Protein AF-A0A3S1FUR1-F1 (afdb_monomer_lite)

Foldseek 3Di:
DDDPLLVQLCVLLVLVVVDDPPVLVVLCVQLVHDSVLSVLSNDNDPVDRHDGQDPSSSVSSVVSSVVPPPVPPPPDQDDDVSLLVVLVPDPPDDPVNSVVVSVVVVVVVVVVVVVVVVVVVVPPDDPDDDDDDDDDDD

Structure (mmCIF, N/CA/C/O backbone):
data_AF-A0A3S1FUR1-F1
#
_entry.id   AF-A0A3S1FUR1-F1
#
loop_
_atom_site.group_PDB
_atom_site.id
_atom_site.type_symbol
_atom_site.label_atom_id
_atom_site.label_alt_id
_atom_site.label_comp_id
_atom_site.label_asym_id
_atom_site.label_entity_id
_atom_site.label_seq_id
_atom_site.pdbx_PDB_ins_code
_atom_site.Cartn_x
_atom_site.Cartn_y
_atom_site.Cartn_z
_atom_site.occupancy
_atom_site.B_iso_or_equiv
_atom_site.auth_seq_id
_atom_site.auth_comp_id
_atom_site.auth_asym_id
_atom_site.auth_atom_id
_atom_site.pdbx_PDB_model_num
ATOM 1 N N . MET A 1 1 ? -2.468 6.869 -23.229 1.00 48.12 1 MET A N 1
ATOM 2 C CA . MET A 1 1 ? -2.299 5.588 -22.514 1.00 48.12 1 MET A CA 1
ATOM 3 C C . MET A 1 1 ? -0.942 5.653 -21.837 1.00 48.12 1 MET A C 1
ATOM 5 O O . MET A 1 1 ? 0.021 5.880 -22.557 1.00 48.12 1 MET A O 1
ATOM 9 N N . SER A 1 2 ? -0.865 5.585 -20.502 1.00 63.06 2 SER A N 1
ATOM 10 C CA . SER A 1 2 ? 0.432 5.500 -19.806 1.00 63.06 2 SER A CA 1
ATOM 11 C C . SER A 1 2 ? 1.149 4.228 -20.235 1.00 63.06 2 SER A C 1
ATOM 13 O O . SER A 1 2 ? 0.505 3.187 -20.359 1.00 63.06 2 SER A O 1
ATOM 15 N N . ASP A 1 3 ? 2.451 4.324 -20.492 1.00 81.00 3 ASP A N 1
ATOM 16 C CA . ASP A 1 3 ? 3.306 3.164 -20.728 1.00 81.00 3 ASP A CA 1
ATOM 17 C C . ASP A 1 3 ? 3.489 2.413 -19.396 1.00 81.00 3 ASP A C 1
ATOM 19 O O . ASP A 1 3 ? 4.146 2.941 -18.495 1.00 81.00 3 ASP A O 1
ATOM 23 N N . PRO A 1 4 ? 2.948 1.189 -19.239 1.00 84.31 4 PRO A N 1
ATOM 24 C CA . PRO A 1 4 ? 3.054 0.440 -17.989 1.00 84.31 4 PRO A CA 1
ATOM 25 C C . PRO A 1 4 ? 4.506 0.185 -17.564 1.00 84.31 4 PRO A C 1
ATOM 27 O O . PRO A 1 4 ? 4.793 0.062 -16.375 1.00 84.31 4 PRO A O 1
ATOM 30 N N . GLN A 1 5 ? 5.443 0.124 -18.516 1.00 88.06 5 GLN A N 1
ATOM 31 C CA . GLN A 1 5 ? 6.866 -0.040 -18.215 1.00 88.06 5 GLN A CA 1
ATOM 32 C C . GLN A 1 5 ? 7.473 1.237 -17.630 1.00 88.06 5 GLN A C 1
ATOM 34 O O . GLN A 1 5 ? 8.377 1.156 -16.798 1.00 88.06 5 GLN A O 1
ATOM 39 N N . HIS A 1 6 ? 6.976 2.410 -18.021 1.00 88.31 6 HIS A N 1
ATOM 40 C CA . HIS A 1 6 ? 7.405 3.683 -17.453 1.00 88.31 6 HIS A CA 1
ATOM 41 C C . HIS A 1 6 ? 7.008 3.793 -15.976 1.00 88.31 6 HIS A C 1
ATOM 43 O O . HIS A 1 6 ? 7.853 4.098 -15.133 1.00 88.31 6 HIS A O 1
ATOM 49 N N . ASP A 1 7 ? 5.766 3.436 -15.646 1.00 88.75 7 ASP A N 1
ATOM 50 C CA . ASP A 1 7 ? 5.273 3.454 -14.264 1.00 88.75 7 ASP A CA 1
ATOM 51 C C . ASP A 1 7 ? 6.050 2.464 -13.375 1.00 88.75 7 ASP A C 1
ATOM 53 O O . ASP A 1 7 ? 6.436 2.787 -12.249 1.00 88.75 7 ASP A O 1
ATOM 57 N N . LEU A 1 8 ? 6.368 1.275 -13.902 1.00 89.31 8 LEU A N 1
ATOM 58 C CA . LEU A 1 8 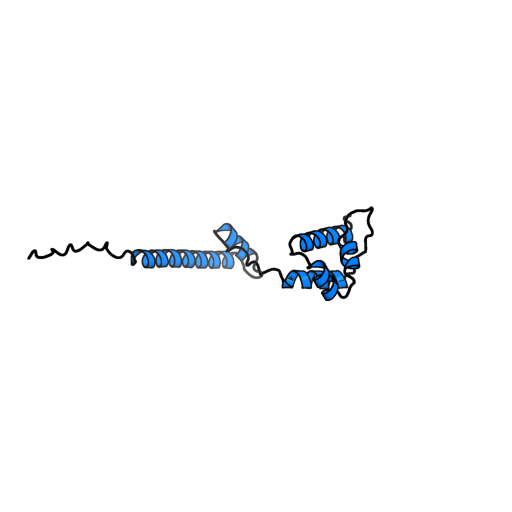? 7.179 0.274 -13.199 1.00 89.31 8 LEU A CA 1
ATOM 59 C C . LEU A 1 8 ? 8.619 0.739 -12.947 1.00 89.31 8 LEU A C 1
ATOM 61 O O . LEU A 1 8 ? 9.165 0.480 -11.874 1.00 89.31 8 LEU A O 1
ATOM 65 N N . ARG A 1 9 ? 9.234 1.443 -13.906 1.00 91.19 9 ARG A N 1
ATOM 66 C CA . ARG A 1 9 ? 10.576 2.031 -13.748 1.00 91.19 9 ARG A CA 1
ATOM 67 C C . ARG A 1 9 ? 10.602 3.061 -12.633 1.00 91.19 9 ARG A C 1
ATOM 69 O O . ARG A 1 9 ? 11.493 3.015 -11.787 1.00 91.19 9 ARG A O 1
ATOM 76 N N . ILE A 1 10 ? 9.620 3.963 -12.630 1.00 90.88 10 ILE A N 1
ATOM 77 C CA . ILE A 1 10 ? 9.482 4.994 -11.601 1.00 90.88 10 ILE A CA 1
ATOM 78 C C . ILE A 1 10 ? 9.324 4.338 -10.230 1.00 90.88 10 ILE A C 1
ATOM 80 O O . ILE A 1 10 ? 10.054 4.688 -9.302 1.00 90.88 10 ILE A O 1
ATOM 84 N N . TRP A 1 11 ? 8.430 3.354 -10.110 1.00 91.81 11 TRP A N 1
ATOM 85 C CA . TRP A 1 11 ? 8.234 2.611 -8.866 1.00 91.81 11 TRP A CA 1
ATOM 86 C C . TRP A 1 11 ? 9.531 1.948 -8.378 1.00 91.81 11 TRP A C 1
ATOM 88 O O . TRP A 1 11 ? 9.937 2.148 -7.232 1.00 91.81 11 TRP A O 1
ATOM 98 N N . LEU A 1 12 ? 10.236 1.225 -9.253 1.00 91.56 12 LEU A N 1
ATOM 99 C CA . LEU A 1 12 ? 11.492 0.558 -8.904 1.00 91.56 12 LEU A CA 1
ATOM 100 C C . LEU A 1 12 ? 12.572 1.565 -8.475 1.00 91.56 12 LEU A C 1
ATOM 102 O O . LEU A 1 12 ? 13.319 1.319 -7.527 1.00 91.56 12 LEU A O 1
ATOM 106 N N . GLN A 1 13 ? 12.655 2.713 -9.150 1.00 91.31 13 GLN A N 1
ATOM 107 C CA . GLN A 1 13 ? 13.581 3.787 -8.798 1.00 91.31 13 GLN A CA 1
ATOM 108 C C . GLN A 1 13 ? 13.274 4.366 -7.408 1.00 91.31 13 GLN A C 1
ATOM 110 O O . GLN A 1 13 ? 14.204 4.603 -6.635 1.00 91.31 13 GLN A O 1
ATOM 115 N N . GLN A 1 14 ? 11.995 4.559 -7.075 1.00 90.38 14 GLN A N 1
ATOM 116 C CA . GLN A 1 14 ? 11.556 5.048 -5.766 1.00 90.38 14 GLN A CA 1
ATOM 117 C C . GLN A 1 14 ? 11.875 4.050 -4.647 1.00 90.38 14 GLN A C 1
ATOM 119 O O . GLN A 1 14 ? 12.455 4.441 -3.636 1.00 90.38 14 GLN A O 1
ATOM 124 N N . GLU A 1 15 ? 11.568 2.764 -4.833 1.00 90.38 15 GLU A N 1
ATOM 125 C CA . GLU A 1 15 ? 11.860 1.725 -3.835 1.00 90.38 15 GLU A CA 1
ATOM 126 C C . GLU A 1 15 ? 13.361 1.583 -3.559 1.00 90.38 15 GLU A C 1
ATOM 128 O O . GLU A 1 15 ? 13.794 1.474 -2.410 1.00 90.38 15 GLU A O 1
ATOM 133 N N . LEU A 1 16 ? 14.188 1.673 -4.602 1.00 89.88 16 LEU A N 1
ATOM 134 C CA . LEU A 1 16 ? 15.642 1.648 -4.452 1.00 89.88 16 LEU A CA 1
ATOM 135 C C . LEU A 1 16 ? 16.198 2.914 -3.783 1.00 89.88 16 LEU A C 1
ATOM 137 O O . LEU A 1 16 ? 17.246 2.831 -3.147 1.00 89.88 16 LEU A O 1
ATOM 141 N N . ALA A 1 17 ? 15.530 4.065 -3.917 1.00 87.56 17 ALA A N 1
ATOM 142 C CA . ALA A 1 17 ? 15.938 5.321 -3.286 1.00 87.56 17 ALA A CA 1
ATOM 143 C C . ALA A 1 17 ? 15.613 5.375 -1.783 1.00 87.56 17 ALA A C 1
ATOM 145 O O . ALA A 1 17 ? 16.344 6.012 -1.028 1.00 87.56 17 ALA A O 1
ATOM 146 N N . LYS A 1 18 ? 14.553 4.688 -1.337 1.00 87.75 18 LYS A N 1
ATOM 147 C CA . LYS A 1 18 ? 14.167 4.590 0.085 1.00 87.75 18 LYS A CA 1
ATOM 148 C C . LYS A 1 18 ? 15.123 3.730 0.921 1.00 87.75 18 LYS A C 1
ATOM 150 O O . LYS A 1 18 ? 15.061 3.758 2.147 1.00 87.75 18 LYS A O 1
ATOM 155 N N . ARG A 1 19 ? 15.970 2.922 0.278 1.00 84.94 19 ARG A N 1
ATOM 156 C CA . ARG A 1 19 ? 16.739 1.847 0.918 1.00 84.94 19 ARG A CA 1
ATOM 157 C C . ARG A 1 19 ? 18.242 2.126 0.955 1.00 84.94 19 ARG A C 1
ATOM 159 O O . ARG A 1 19 ? 18.757 2.874 0.125 1.00 84.94 19 ARG A O 1
ATOM 166 N N . PRO A 1 20 ? 18.980 1.504 1.894 1.00 87.12 20 PRO A N 1
ATOM 167 C CA . PRO A 1 20 ? 20.414 1.719 2.026 1.00 87.12 20 PRO A CA 1
ATOM 168 C C . PRO A 1 20 ? 21.199 1.235 0.802 1.00 87.12 20 PRO A C 1
ATOM 170 O O . PRO A 1 20 ? 20.750 0.413 -0.009 1.00 87.12 20 PRO A O 1
ATOM 173 N N . HIS A 1 21 ? 22.431 1.731 0.699 1.00 82.62 21 HIS A N 1
ATOM 174 C CA . HIS A 1 21 ? 23.359 1.360 -0.361 1.00 82.62 21 HIS A CA 1
ATOM 175 C C . HIS A 1 21 ? 23.592 -0.165 -0.384 1.00 82.62 21 HIS A C 1
ATOM 177 O O . HIS A 1 21 ? 23.717 -0.806 0.656 1.00 82.62 21 HIS A O 1
ATOM 183 N N . GLY A 1 22 ? 23.641 -0.762 -1.581 1.00 85.81 22 GLY A N 1
ATOM 184 C CA . GLY A 1 22 ? 23.799 -2.216 -1.765 1.00 85.81 22 GLY A CA 1
ATOM 185 C C . GLY A 1 22 ? 22.496 -2.997 -1.990 1.00 85.81 22 GLY A C 1
ATOM 186 O O . GLY A 1 22 ? 22.553 -4.137 -2.450 1.00 85.81 22 GLY A O 1
ATOM 187 N N . THR A 1 23 ? 21.328 -2.379 -1.789 1.00 90.12 23 THR A N 1
ATOM 188 C CA . THR A 1 23 ? 20.012 -3.002 -2.045 1.00 90.12 23 THR A CA 1
ATOM 189 C C . THR A 1 23 ? 19.860 -3.492 -3.486 1.00 90.12 23 THR A C 1
ATOM 191 O O . THR A 1 23 ? 19.366 -4.589 -3.712 1.00 90.12 23 THR A O 1
ATOM 194 N N . LYS A 1 24 ? 20.383 -2.747 -4.471 1.00 90.75 24 LYS A N 1
ATOM 195 C CA . LYS A 1 24 ? 20.385 -3.164 -5.886 1.00 90.75 24 LYS A CA 1
ATOM 196 C C . LYS A 1 24 ? 21.064 -4.516 -6.112 1.00 90.75 24 LYS A C 1
ATOM 198 O O . LYS A 1 24 ? 20.596 -5.300 -6.929 1.00 90.75 24 LYS A O 1
ATOM 203 N N . LYS A 1 25 ? 22.167 -4.779 -5.403 1.00 92.44 25 LYS A N 1
ATOM 204 C CA . LYS A 1 25 ? 22.908 -6.041 -5.515 1.00 92.44 25 LYS A CA 1
ATOM 205 C C . LYS A 1 25 ? 22.084 -7.194 -4.941 1.00 92.44 25 LYS A C 1
ATOM 207 O O . LYS A 1 25 ? 21.927 -8.203 -5.613 1.00 92.44 25 LYS A O 1
ATOM 212 N N . LYS A 1 26 ? 21.502 -6.995 -3.755 1.00 91.81 26 LYS A N 1
ATOM 213 C CA . LYS A 1 26 ? 20.629 -7.984 -3.105 1.00 91.81 26 LYS A CA 1
ATOM 214 C C . LYS A 1 26 ? 19.381 -8.284 -3.936 1.00 91.81 26 LYS A C 1
ATOM 216 O O . LYS A 1 26 ? 19.029 -9.441 -4.105 1.00 91.81 26 LYS A O 1
ATOM 221 N N . LEU A 1 27 ? 18.760 -7.251 -4.509 1.00 93.25 27 LEU A N 1
ATOM 222 C CA . LEU A 1 27 ? 17.615 -7.413 -5.401 1.00 93.25 27 LEU A CA 1
ATOM 223 C C . LEU A 1 27 ? 17.990 -8.220 -6.647 1.00 93.25 27 LEU A C 1
ATOM 225 O O . LEU A 1 27 ? 17.246 -9.102 -7.053 1.00 93.25 27 LEU A O 1
ATOM 229 N N . ALA A 1 28 ? 19.144 -7.932 -7.251 1.00 94.00 28 ALA A N 1
ATOM 230 C CA . ALA A 1 28 ? 19.618 -8.669 -8.417 1.00 94.00 28 ALA A CA 1
ATOM 231 C C . ALA A 1 28 ? 19.834 -10.157 -8.097 1.00 94.00 28 ALA A C 1
ATOM 233 O O . ALA A 1 28 ? 19.386 -11.012 -8.855 1.00 94.00 2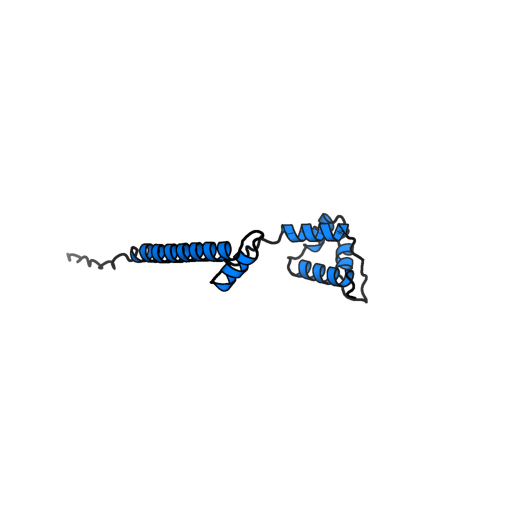8 ALA A O 1
ATOM 234 N N . GLU A 1 29 ? 20.451 -10.458 -6.951 1.00 94.50 29 GLU A N 1
ATOM 235 C CA . GLU A 1 29 ? 20.626 -11.827 -6.450 1.00 94.50 29 GLU A CA 1
ATOM 236 C C . GLU A 1 29 ? 19.277 -12.520 -6.193 1.00 94.50 29 GLU A C 1
ATOM 238 O O . GLU A 1 29 ? 19.102 -13.664 -6.602 1.00 94.50 29 GLU A O 1
ATOM 243 N N . PHE A 1 30 ? 18.306 -11.818 -5.598 1.00 92.44 30 PHE A N 1
ATOM 244 C CA . PHE A 1 30 ? 16.972 -12.352 -5.307 1.00 92.44 30 PHE A CA 1
ATOM 245 C C . PHE A 1 30 ? 16.151 -12.645 -6.569 1.00 92.44 30 PHE A C 1
ATOM 247 O O . PHE A 1 30 ? 15.506 -13.683 -6.673 1.00 92.44 30 PHE A O 1
ATOM 254 N N . VAL A 1 31 ? 16.187 -11.738 -7.547 1.00 92.81 31 VAL A N 1
ATOM 255 C CA . VAL A 1 31 ? 15.469 -11.887 -8.823 1.00 92.81 31 VAL A CA 1
ATOM 256 C C . VAL A 1 31 ? 16.199 -12.861 -9.767 1.00 92.81 31 VAL A C 1
ATOM 258 O O . VAL A 1 31 ? 15.616 -13.334 -10.737 1.00 92.81 31 VAL A O 1
ATOM 261 N N . GLY A 1 32 ? 17.467 -13.191 -9.492 1.00 92.94 32 GLY A N 1
ATOM 262 C CA . GLY A 1 32 ? 18.277 -14.089 -10.319 1.00 92.94 32 GLY A CA 1
ATOM 263 C C . GLY A 1 32 ? 18.860 -13.422 -11.570 1.00 92.94 32 GLY A C 1
ATOM 264 O O . GLY A 1 32 ? 19.115 -14.087 -12.573 1.00 92.94 32 GLY A O 1
ATOM 265 N N . VAL A 1 33 ? 19.078 -12.105 -11.532 1.00 92.69 33 VAL A N 1
ATOM 266 C CA . VAL A 1 33 ? 19.589 -11.311 -12.662 1.00 92.69 33 VAL A CA 1
ATOM 267 C C . VAL A 1 33 ? 20.912 -10.626 -12.326 1.00 92.69 33 VAL A C 1
ATOM 269 O O . VAL A 1 33 ? 21.328 -10.517 -11.175 1.00 92.69 33 VAL A O 1
ATOM 272 N N . ARG A 1 34 ? 21.610 -10.117 -13.347 1.00 92.06 34 ARG A N 1
ATOM 273 C CA . ARG A 1 34 ? 22.834 -9.330 -13.132 1.00 92.06 34 ARG A CA 1
ATOM 274 C C . ARG A 1 34 ? 22.489 -7.956 -12.526 1.00 92.06 34 ARG A C 1
ATOM 276 O O . ARG A 1 34 ? 21.507 -7.351 -12.953 1.00 92.06 34 ARG A O 1
ATOM 283 N N . PRO A 1 35 ? 23.326 -7.381 -11.639 1.00 90.12 35 PRO A N 1
ATOM 284 C CA . PRO A 1 35 ? 23.094 -6.040 -11.077 1.00 90.12 35 PRO A CA 1
ATOM 285 C C . PRO A 1 35 ? 22.913 -4.929 -12.124 1.00 90.12 35 PRO A C 1
ATOM 287 O O . PRO A 1 35 ? 22.154 -3.980 -11.923 1.00 90.12 35 PRO A O 1
ATOM 290 N N . ASP A 1 36 ? 23.576 -5.064 -13.271 1.00 90.50 36 ASP A N 1
ATOM 291 C CA . ASP A 1 36 ? 23.425 -4.150 -14.405 1.00 90.50 36 ASP A CA 1
ATOM 292 C C . ASP A 1 36 ? 22.019 -4.214 -15.035 1.00 90.50 36 ASP A C 1
ATOM 294 O O . ASP A 1 36 ? 21.455 -3.190 -15.415 1.00 90.50 36 ASP A O 1
ATOM 298 N N . ALA A 1 37 ? 21.388 -5.394 -15.050 1.00 91.12 37 ALA A N 1
ATOM 299 C CA . ALA A 1 37 ? 20.019 -5.552 -15.538 1.00 91.12 37 ALA A CA 1
ATOM 300 C C . ALA A 1 37 ? 19.016 -4.789 -14.661 1.00 91.12 37 ALA A C 1
ATOM 302 O O . ALA A 1 37 ? 18.107 -4.158 -15.196 1.00 91.12 37 ALA A O 1
ATOM 303 N N . ILE A 1 38 ? 19.212 -4.769 -13.337 1.00 91.50 38 ILE A N 1
ATOM 304 C CA . ILE A 1 38 ? 18.402 -3.958 -12.411 1.00 91.50 38 ILE A CA 1
ATOM 305 C C . ILE A 1 38 ? 18.606 -2.463 -12.674 1.00 91.50 38 ILE A C 1
ATOM 307 O O . ILE A 1 38 ? 17.639 -1.707 -12.698 1.00 91.50 38 ILE A O 1
ATOM 311 N N . THR A 1 39 ? 19.842 -2.030 -12.941 1.00 89.56 39 THR A N 1
ATOM 312 C CA . THR A 1 39 ? 20.132 -0.628 -13.290 1.00 89.56 39 THR A CA 1
ATOM 313 C C . THR A 1 39 ? 19.401 -0.206 -14.566 1.00 89.56 39 THR A C 1
ATOM 315 O O . THR A 1 39 ? 18.679 0.787 -14.548 1.00 89.56 39 THR A O 1
ATOM 318 N N . ARG A 1 40 ? 19.479 -0.999 -15.642 1.00 90.88 40 ARG A N 1
ATOM 319 C CA . ARG A 1 40 ? 18.732 -0.745 -16.892 1.00 90.88 40 ARG A CA 1
ATOM 320 C C . ARG A 1 40 ? 17.216 -0.853 -16.719 1.00 90.88 40 ARG A C 1
ATOM 322 O O . ARG A 1 40 ? 16.465 -0.222 -17.458 1.00 90.88 40 ARG A O 1
ATOM 329 N N . SER A 1 41 ? 16.757 -1.646 -15.753 1.00 90.25 41 SER A N 1
ATOM 330 C CA . SER A 1 41 ? 15.336 -1.782 -15.414 1.00 90.25 41 SER A CA 1
ATOM 331 C C . SER A 1 41 ? 14.805 -0.577 -14.634 1.00 90.25 41 SER A C 1
ATOM 333 O O . SER A 1 41 ? 13.633 -0.264 -14.763 1.00 90.25 41 SER A O 1
ATOM 335 N N . ALA A 1 42 ? 15.651 0.134 -13.883 1.00 89.19 42 ALA A N 1
ATOM 336 C CA . ALA A 1 42 ? 15.281 1.334 -13.124 1.00 89.19 42 ALA A CA 1
ATOM 337 C C . ALA A 1 42 ? 15.562 2.656 -13.870 1.00 89.19 42 ALA A C 1
ATOM 339 O O . ALA A 1 42 ? 15.208 3.727 -13.383 1.00 89.19 42 ALA A O 1
ATOM 340 N N . ASN A 1 43 ? 16.221 2.605 -15.032 1.00 90.31 43 ASN A N 1
ATOM 341 C CA . ASN A 1 43 ? 16.522 3.791 -15.831 1.00 90.31 43 ASN A CA 1
ATOM 342 C C . ASN A 1 43 ? 15.247 4.375 -16.454 1.00 90.31 43 ASN A C 1
ATOM 344 O O . ASN A 1 43 ? 14.520 3.672 -17.151 1.00 90.31 43 ASN A O 1
ATOM 348 N N . THR A 1 44 ? 15.025 5.670 -16.238 1.00 85.25 44 THR A N 1
ATOM 349 C CA . THR A 1 44 ? 13.916 6.464 -16.800 1.00 85.25 44 THR A CA 1
ATOM 350 C C . THR A 1 44 ? 14.372 7.462 -17.873 1.00 85.25 44 THR A C 1
ATOM 352 O O . THR A 1 44 ? 13.540 8.044 -18.562 1.00 85.25 44 THR A O 1
ATOM 355 N N . ASP A 1 45 ? 15.687 7.643 -18.037 1.00 84.38 45 ASP A N 1
ATOM 356 C CA . ASP A 1 45 ? 16.290 8.525 -19.041 1.00 84.38 45 ASP A CA 1
ATOM 357 C C . ASP A 1 45 ? 16.226 7.877 -20.439 1.00 84.38 45 ASP A C 1
ATOM 359 O O . ASP A 1 45 ? 16.792 6.793 -20.619 1.00 84.38 45 ASP A O 1
ATOM 363 N N . PRO A 1 46 ? 15.584 8.519 -21.434 1.00 78.69 46 PRO A N 1
ATOM 364 C CA . PRO A 1 46 ? 15.468 7.975 -22.787 1.00 78.69 46 PRO A CA 1
ATOM 365 C C . PRO 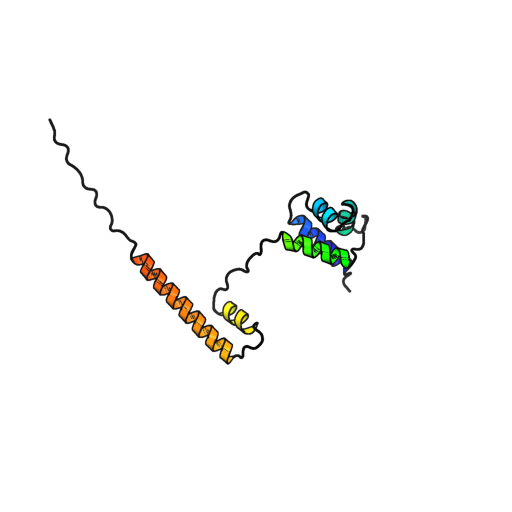A 1 46 ? 16.813 7.865 -23.521 1.00 78.69 46 PRO A C 1
ATOM 367 O O . PRO A 1 46 ? 16.907 7.129 -24.498 1.00 78.69 46 PRO A O 1
ATOM 370 N N . ASN A 1 47 ? 17.859 8.561 -23.062 1.00 84.00 47 ASN A N 1
ATOM 371 C CA . ASN A 1 47 ? 19.195 8.518 -23.666 1.00 84.00 47 ASN A CA 1
ATOM 372 C C . ASN A 1 47 ? 20.089 7.413 -23.084 1.00 84.00 47 ASN A C 1
ATOM 374 O O . ASN A 1 47 ? 21.240 7.267 -23.496 1.00 84.00 47 ASN A O 1
ATOM 378 N N . LYS A 1 48 ? 19.597 6.659 -22.095 1.00 85.19 48 LYS A N 1
ATOM 379 C CA . LYS A 1 48 ? 20.336 5.572 -21.446 1.00 85.19 48 LYS A CA 1
ATOM 380 C C . LYS A 1 48 ? 19.742 4.228 -21.825 1.00 85.19 48 LYS A C 1
ATOM 382 O O . LYS A 1 48 ? 18.570 4.115 -22.168 1.00 85.19 48 LYS A O 1
ATOM 387 N N . GLU A 1 49 ? 20.555 3.181 -21.718 1.00 85.81 49 GLU A N 1
ATOM 388 C CA . GLU A 1 49 ? 20.074 1.825 -21.956 1.00 85.81 49 GLU A CA 1
ATOM 389 C C . GLU A 1 49 ? 18.963 1.465 -20.961 1.00 85.81 49 GLU A C 1
ATOM 391 O O . GLU A 1 49 ? 19.144 1.524 -19.738 1.00 85.81 49 GLU A O 1
ATOM 396 N N . THR A 1 50 ? 17.814 1.072 -21.507 1.00 88.06 50 THR A N 1
ATOM 397 C CA . THR A 1 50 ? 16.649 0.617 -20.753 1.00 88.06 50 THR A CA 1
ATOM 398 C C . THR A 1 50 ? 16.334 -0.835 -21.094 1.00 88.06 50 THR A C 1
ATOM 400 O O . THR A 1 50 ? 16.588 -1.318 -22.197 1.00 88.06 50 THR A O 1
ATOM 403 N N . ARG A 1 51 ? 15.802 -1.563 -20.112 1.00 90.88 51 ARG A N 1
ATOM 404 C CA . ARG A 1 51 ? 15.382 -2.965 -20.251 1.00 90.88 51 ARG A CA 1
ATOM 405 C C . ARG A 1 51 ? 13.950 -3.122 -19.771 1.00 90.88 51 ARG A C 1
ATOM 407 O O . ARG A 1 51 ? 13.626 -2.581 -18.716 1.00 90.88 51 ARG A O 1
ATOM 414 N N . ALA A 1 52 ? 13.103 -3.813 -20.528 1.00 88.50 52 ALA A N 1
ATOM 415 C CA . ALA A 1 52 ? 11.749 -4.145 -20.089 1.00 88.50 52 ALA A CA 1
ATOM 416 C C . ALA A 1 52 ? 11.781 -5.144 -18.922 1.00 88.50 52 ALA A C 1
ATOM 418 O O . ALA A 1 52 ? 12.611 -6.054 -18.911 1.00 88.50 52 ALA A O 1
ATOM 419 N N . ILE A 1 53 ? 10.887 -4.956 -17.956 1.00 89.25 53 ILE A N 1
ATOM 420 C CA . ILE A 1 53 ? 10.738 -5.838 -16.798 1.00 89.25 53 ILE A CA 1
ATOM 421 C C . ILE A 1 53 ? 9.633 -6.840 -17.123 1.00 89.25 53 ILE A C 1
ATOM 423 O O . ILE A 1 53 ? 8.514 -6.436 -17.456 1.00 89.25 53 ILE A O 1
ATOM 427 N N . ASP A 1 54 ? 9.954 -8.129 -17.043 1.00 90.62 54 ASP A N 1
ATOM 428 C CA . ASP A 1 54 ? 8.976 -9.195 -17.268 1.00 90.62 54 ASP A CA 1
ATOM 429 C C . ASP A 1 54 ? 8.042 -9.370 -16.056 1.00 90.62 54 ASP A C 1
ATOM 431 O O . ASP A 1 54 ? 8.403 -9.067 -14.919 1.00 90.62 54 ASP A O 1
ATOM 435 N N . ALA A 1 55 ? 6.841 -9.903 -16.277 1.00 88.69 55 ALA A N 1
ATOM 436 C CA . ALA A 1 55 ? 5.833 -10.124 -15.244 1.00 88.69 55 ALA A CA 1
ATOM 437 C C . ALA A 1 55 ? 6.352 -10.976 -14.074 1.00 88.69 55 ALA A C 1
ATOM 439 O O . ALA A 1 55 ? 6.028 -10.703 -12.915 1.00 88.69 55 ALA A O 1
ATOM 440 N N . HIS A 1 56 ? 7.187 -11.980 -14.361 1.00 90.25 56 HIS A N 1
ATOM 441 C CA . HIS A 1 56 ? 7.807 -12.799 -13.324 1.00 90.25 56 HIS A CA 1
ATOM 442 C C . HIS A 1 56 ? 8.768 -11.983 -12.446 1.00 90.25 56 HIS A C 1
ATOM 444 O O . HIS A 1 56 ? 8.707 -12.059 -11.218 1.00 90.25 56 HIS A O 1
ATOM 450 N N . GLU A 1 57 ? 9.591 -11.135 -13.065 1.00 90.94 57 GLU A N 1
ATOM 451 C CA . GLU A 1 57 ? 10.518 -10.251 -12.356 1.00 90.94 57 GLU A CA 1
ATOM 452 C C . GLU A 1 57 ? 9.771 -9.220 -11.506 1.00 90.94 57 GLU A C 1
ATOM 454 O O . GLU A 1 57 ? 10.170 -8.974 -10.372 1.00 90.94 57 GLU A O 1
ATOM 459 N N . ILE A 1 58 ? 8.647 -8.675 -11.993 1.00 91.06 58 ILE A N 1
ATOM 460 C CA . ILE A 1 58 ? 7.798 -7.753 -11.217 1.00 91.06 58 ILE A CA 1
ATOM 461 C C . ILE A 1 58 ? 7.329 -8.417 -9.919 1.00 91.06 58 ILE A C 1
ATOM 463 O O . ILE A 1 58 ? 7.361 -7.787 -8.859 1.00 91.06 58 ILE A O 1
ATOM 467 N N . LYS A 1 59 ? 6.889 -9.681 -9.986 1.00 90.56 59 LYS A N 1
ATOM 468 C CA . LYS A 1 59 ? 6.433 -10.422 -8.804 1.00 90.56 59 LYS A CA 1
ATOM 469 C C . LYS A 1 59 ? 7.561 -10.571 -7.781 1.00 90.56 59 LYS A C 1
ATOM 471 O O . LYS A 1 59 ? 7.353 -10.246 -6.615 1.00 90.56 59 LYS A O 1
ATOM 476 N N . LEU A 1 60 ? 8.744 -10.994 -8.226 1.00 92.38 60 LEU A N 1
ATOM 477 C CA . LEU A 1 60 ? 9.915 -11.169 -7.361 1.00 92.38 60 LEU A CA 1
ATOM 478 C C . LEU A 1 60 ? 10.394 -9.841 -6.763 1.00 92.38 60 LEU A C 1
ATOM 480 O O . LEU A 1 60 ? 10.715 -9.777 -5.582 1.00 92.38 60 LEU A O 1
ATOM 484 N N . MET A 1 61 ? 10.395 -8.761 -7.547 1.00 92.00 61 MET A N 1
ATOM 485 C CA . MET A 1 61 ? 10.730 -7.427 -7.048 1.00 92.00 61 MET A CA 1
ATOM 486 C C . MET A 1 61 ? 9.757 -6.995 -5.948 1.00 92.00 61 MET A C 1
ATOM 488 O O . MET A 1 61 ? 10.197 -6.549 -4.893 1.00 92.00 61 MET A O 1
ATOM 492 N N . ARG A 1 62 ? 8.442 -7.153 -6.156 1.00 91.00 62 ARG A N 1
ATOM 493 C CA . ARG A 1 62 ? 7.433 -6.820 -5.136 1.00 91.00 62 ARG A CA 1
ATOM 494 C C . ARG A 1 62 ? 7.633 -7.629 -3.862 1.00 91.00 62 ARG A C 1
ATOM 496 O O . ARG A 1 62 ? 7.626 -7.047 -2.789 1.00 91.00 62 ARG A O 1
ATOM 503 N N . GLU A 1 63 ? 7.863 -8.930 -3.988 1.00 90.44 63 GLU A N 1
ATOM 504 C CA . GLU A 1 63 ? 8.118 -9.810 -2.848 1.00 90.44 63 GLU A CA 1
ATOM 505 C C 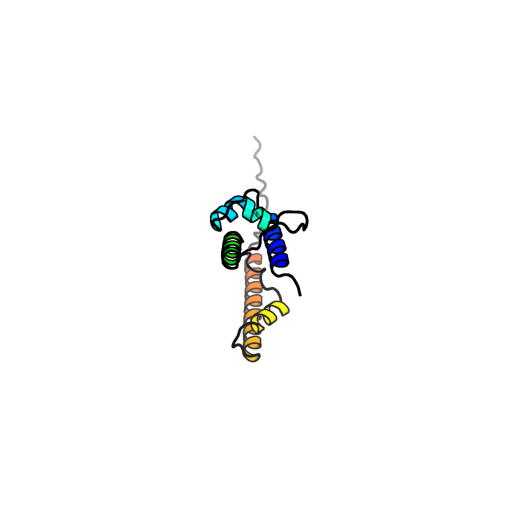. GLU A 1 63 ? 9.365 -9.382 -2.061 1.00 90.44 63 GLU A C 1
ATOM 507 O O . GLU A 1 63 ? 9.294 -9.219 -0.845 1.00 90.44 63 GLU A O 1
ATOM 512 N N . PHE A 1 64 ? 10.472 -9.097 -2.753 1.00 90.94 64 PHE A N 1
ATOM 513 C CA . PHE A 1 64 ? 11.696 -8.580 -2.138 1.00 90.94 64 PHE A CA 1
ATOM 514 C C . PHE A 1 64 ? 11.454 -7.269 -1.379 1.00 90.94 64 PHE A C 1
ATOM 516 O O . PHE A 1 64 ? 11.951 -7.067 -0.269 1.00 90.94 64 PHE A O 1
ATOM 523 N N . PHE A 1 65 ? 10.675 -6.356 -1.963 1.00 87.31 65 PHE A N 1
ATOM 524 C CA . PHE A 1 65 ? 10.371 -5.092 -1.306 1.00 87.31 65 PHE A CA 1
ATOM 525 C C . PHE A 1 65 ? 9.361 -5.258 -0.152 1.00 87.31 65 PHE A C 1
ATOM 527 O O . PHE A 1 65 ? 9.476 -4.560 0.849 1.00 87.31 65 PHE A O 1
ATOM 534 N N . SER A 1 66 ? 8.458 -6.236 -0.190 1.00 82.62 66 SER A N 1
ATOM 535 C CA . SER A 1 66 ? 7.537 -6.512 0.921 1.00 82.62 66 SER A CA 1
ATOM 536 C C . SER A 1 66 ? 8.200 -7.141 2.154 1.00 82.62 66 SER A C 1
ATOM 538 O O . SER A 1 66 ? 7.643 -7.034 3.240 1.00 82.62 66 SER A O 1
ATOM 540 N N . GLN A 1 67 ? 9.370 -7.778 2.022 1.00 70.50 67 GLN A N 1
ATOM 541 C CA . GLN A 1 67 ? 10.057 -8.433 3.151 1.00 70.50 67 GLN A CA 1
ATOM 542 C C . GLN A 1 67 ? 10.750 -7.460 4.119 1.00 70.50 67 GLN A C 1
ATOM 544 O O . GLN A 1 67 ? 10.919 -7.793 5.289 1.00 70.50 67 GLN A O 1
ATOM 549 N N . ASP A 1 68 ? 11.139 -6.272 3.647 1.00 59.53 68 ASP A N 1
ATOM 550 C CA . ASP A 1 68 ? 11.866 -5.278 4.456 1.00 59.53 68 ASP A CA 1
ATOM 551 C C . ASP A 1 68 ? 11.016 -4.056 4.831 1.00 59.53 68 ASP A C 1
ATOM 553 O O . ASP A 1 68 ? 11.518 -3.173 5.530 1.00 59.53 68 ASP A O 1
ATOM 557 N N . GLU A 1 69 ? 9.767 -3.940 4.359 1.00 59.50 69 GLU A N 1
ATOM 558 C CA . GLU A 1 69 ? 8.889 -2.956 4.989 1.00 59.50 69 GLU A CA 1
ATOM 559 C C . GLU A 1 69 ? 8.599 -3.480 6.399 1.00 59.50 69 GLU A C 1
ATOM 561 O O . GLU A 1 69 ? 7.994 -4.551 6.523 1.00 59.50 69 GLU A O 1
ATOM 566 N N . PRO A 1 70 ? 9.016 -2.781 7.481 1.00 55.09 70 PRO A N 1
ATOM 567 C CA . PRO A 1 70 ? 8.387 -3.047 8.761 1.00 55.09 70 PRO A CA 1
ATOM 568 C C . PRO A 1 70 ? 6.896 -2.928 8.483 1.00 55.09 70 PRO A C 1
ATOM 570 O O . PRO A 1 70 ? 6.499 -1.967 7.816 1.00 55.09 70 PRO A O 1
ATOM 573 N N . ALA A 1 71 ? 6.101 -3.909 8.918 1.00 52.34 71 ALA A N 1
ATOM 574 C CA . ALA A 1 71 ? 4.657 -3.764 8.945 1.00 52.34 71 ALA A CA 1
ATOM 575 C C . ALA A 1 71 ? 4.402 -2.458 9.694 1.00 52.34 71 ALA A C 1
ATOM 577 O O . ALA A 1 71 ? 4.497 -2.397 10.918 1.00 52.34 71 ALA A O 1
ATOM 578 N N . THR A 1 72 ? 4.256 -1.373 8.940 1.00 54.84 72 THR A N 1
ATOM 579 C CA . THR A 1 72 ? 4.077 -0.053 9.500 1.00 54.84 72 THR A CA 1
ATOM 580 C C . THR A 1 72 ? 2.626 -0.137 9.854 1.00 54.84 72 THR A C 1
ATOM 582 O O . THR A 1 72 ? 1.775 0.017 8.976 1.00 54.84 72 THR A O 1
ATOM 585 N N . GLU A 1 73 ? 2.360 -0.598 11.079 1.00 65.31 73 GLU A N 1
ATOM 586 C CA . GLU A 1 73 ? 0.998 -0.738 11.541 1.00 65.31 73 GLU A CA 1
ATOM 587 C C . GLU A 1 73 ? 0.311 0.580 11.205 1.00 65.31 73 GLU A C 1
ATOM 589 O O . GLU A 1 73 ? 0.888 1.651 11.460 1.00 65.31 73 GLU A O 1
ATOM 594 N N . PRO A 1 74 ? -0.844 0.523 10.521 1.00 70.56 74 PRO A N 1
ATOM 595 C CA . PRO A 1 74 ? -1.548 1.741 10.192 1.00 70.56 74 PRO A CA 1
ATOM 596 C C . PRO A 1 74 ? -1.696 2.549 11.484 1.00 70.56 74 PRO A C 1
ATOM 598 O O . PRO A 1 74 ? -1.871 1.956 12.557 1.00 70.56 74 PRO A O 1
ATOM 601 N N . PRO A 1 75 ? -1.573 3.885 11.409 1.00 78.00 75 PRO A N 1
ATOM 602 C CA . PRO A 1 75 ? -1.699 4.711 12.595 1.00 78.00 75 PRO A CA 1
ATOM 603 C C . PRO A 1 75 ? -2.987 4.331 13.339 1.00 78.00 75 PRO A C 1
ATOM 605 O O . PRO A 1 75 ? -3.983 3.995 12.688 1.00 78.00 75 PRO A O 1
ATOM 608 N N . PRO A 1 76 ? -2.983 4.357 14.685 1.00 88.06 76 PRO A N 1
ATOM 609 C CA . PRO A 1 76 ? -4.163 3.995 15.453 1.00 88.06 76 PRO A CA 1
ATOM 610 C C . PRO A 1 76 ? -5.378 4.783 14.972 1.00 88.06 76 PRO A C 1
ATOM 612 O O . PRO A 1 76 ? -5.280 5.998 14.797 1.00 88.06 76 PRO A O 1
ATOM 615 N N . ILE A 1 77 ? -6.504 4.092 14.799 1.00 89.31 77 ILE A N 1
ATOM 616 C CA . ILE A 1 77 ? -7.783 4.695 14.415 1.00 89.31 77 ILE A CA 1
ATOM 617 C C . ILE A 1 77 ? -8.201 5.670 15.520 1.00 89.31 77 ILE A C 1
ATOM 619 O O . ILE A 1 77 ? -8.276 5.281 16.691 1.00 89.31 77 ILE A O 1
ATOM 623 N N . ARG A 1 78 ? -8.462 6.935 15.173 1.00 87.38 78 ARG A N 1
ATOM 624 C CA . ARG A 1 78 ? -8.806 7.982 16.146 1.00 87.38 78 ARG A CA 1
ATOM 625 C C . ARG A 1 78 ? -10.048 8.760 15.735 1.00 87.38 78 ARG A C 1
ATOM 627 O O . ARG A 1 78 ? -10.171 9.265 14.626 1.00 87.38 78 ARG A O 1
ATOM 634 N N . GLY A 1 79 ? -10.932 8.949 16.710 1.00 87.69 79 GLY A N 1
ATOM 635 C CA . GLY A 1 79 ? -12.120 9.779 16.552 1.00 87.69 79 GLY A CA 1
ATOM 636 C C . GLY A 1 79 ? -13.240 9.114 15.752 1.00 87.69 79 GLY A C 1
ATOM 637 O O . GLY A 1 79 ? -13.096 8.051 15.154 1.00 87.69 79 GLY A O 1
ATOM 638 N N . GLU A 1 80 ? -14.396 9.765 15.775 1.00 90.50 80 GLU A N 1
ATOM 639 C CA . GLU A 1 80 ? -15.653 9.238 15.243 1.00 90.50 80 GLU A CA 1
ATOM 640 C C . GLU A 1 80 ? -15.595 8.896 13.751 1.00 90.50 80 GLU A C 1
ATOM 642 O O . GLU A 1 80 ? -15.996 7.805 13.346 1.00 90.50 80 GLU A O 1
ATOM 647 N N . VAL A 1 81 ? -15.062 9.811 12.941 1.00 92.38 81 VAL A N 1
ATOM 648 C CA . VAL A 1 81 ? -15.060 9.685 11.478 1.00 92.38 81 VAL A CA 1
ATOM 649 C C . VAL A 1 81 ? -14.272 8.456 11.028 1.00 92.38 81 VAL A C 1
ATOM 651 O O . VAL A 1 81 ? -14.743 7.704 10.175 1.00 92.38 81 VAL A O 1
ATOM 654 N N . GLU A 1 82 ? -13.097 8.220 11.615 1.00 92.69 82 GLU A N 1
ATOM 655 C CA . GLU A 1 82 ? -12.236 7.097 11.238 1.00 92.69 82 GLU A CA 1
ATOM 656 C C . GLU A 1 82 ? -12.808 5.753 11.703 1.00 92.69 82 GLU A C 1
ATOM 658 O O . GLU A 1 82 ? -12.746 4.766 10.964 1.00 92.69 82 GLU A O 1
ATOM 663 N N . ILE A 1 83 ? -13.423 5.715 12.891 1.00 94.69 83 ILE A N 1
ATOM 664 C CA . ILE A 1 83 ? -14.081 4.510 13.412 1.00 94.69 83 ILE A CA 1
ATOM 665 C C . ILE A 1 83 ? -15.255 4.126 12.504 1.00 94.69 83 ILE A C 1
ATOM 667 O O . ILE A 1 83 ? -15.318 2.991 12.031 1.00 94.69 83 ILE A O 1
ATOM 671 N N . LEU A 1 84 ? -16.146 5.071 12.184 1.00 95.19 84 LEU A N 1
ATOM 672 C CA . LEU A 1 84 ? -17.296 4.814 11.312 1.00 95.19 84 LEU A CA 1
ATOM 673 C C . LEU A 1 84 ? -16.872 4.419 9.895 1.00 95.19 84 LEU A C 1
ATOM 675 O O . LEU A 1 84 ? -17.441 3.493 9.315 1.00 95.19 84 LEU A O 1
ATOM 679 N N . ALA A 1 85 ? -15.861 5.090 9.336 1.00 93.44 85 ALA A N 1
ATOM 680 C CA . ALA A 1 85 ? -15.320 4.740 8.027 1.00 93.44 85 ALA A CA 1
ATOM 681 C C . ALA A 1 85 ? -14.741 3.319 8.012 1.00 93.44 85 ALA A C 1
ATOM 683 O O . ALA A 1 85 ? -14.915 2.598 7.032 1.00 93.44 85 ALA A O 1
ATOM 684 N N . THR A 1 86 ? -14.090 2.896 9.097 1.00 94.50 86 THR A N 1
ATOM 685 C CA . THR A 1 86 ? -13.546 1.539 9.218 1.00 94.50 86 THR A CA 1
ATOM 686 C C . THR A 1 86 ? -14.659 0.501 9.318 1.00 94.50 86 THR A C 1
ATOM 688 O O . THR A 1 86 ? -14.631 -0.481 8.581 1.00 94.50 86 THR A O 1
ATOM 691 N N . LEU A 1 87 ? -15.673 0.735 10.156 1.00 96.12 87 LEU A N 1
ATOM 692 C CA . LEU A 1 87 ? -16.807 -0.183 10.309 1.00 96.12 87 LEU A CA 1
ATOM 693 C C . LEU A 1 87 ? -17.581 -0.365 8.996 1.00 96.12 87 LEU A C 1
ATOM 695 O O . LEU A 1 87 ? -17.897 -1.489 8.623 1.00 96.12 87 LEU A O 1
ATOM 699 N N . ARG A 1 88 ? -17.806 0.715 8.237 1.00 95.56 88 ARG A N 1
ATOM 700 C CA . ARG A 1 88 ? -18.499 0.659 6.935 1.00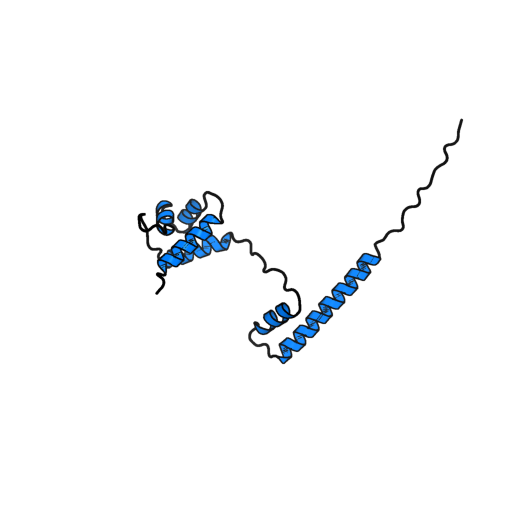 95.56 88 ARG A CA 1
ATOM 701 C C . ARG A 1 88 ? -17.734 -0.086 5.840 1.00 95.56 88 ARG A C 1
ATOM 703 O O . ARG A 1 88 ? -18.325 -0.441 4.826 1.00 95.56 88 ARG A O 1
ATOM 710 N N . ARG A 1 89 ? -16.427 -0.304 6.008 1.00 95.31 89 ARG A N 1
ATOM 711 C CA . ARG A 1 89 ? -15.610 -1.077 5.057 1.00 95.31 89 ARG A CA 1
ATOM 712 C C . ARG A 1 89 ? -15.717 -2.585 5.265 1.00 95.31 89 ARG A C 1
ATOM 714 O O . ARG A 1 89 ? -15.255 -3.328 4.403 1.00 95.31 89 ARG A O 1
ATOM 721 N N . ILE A 1 90 ? -16.264 -3.036 6.392 1.00 95.06 90 ILE A N 1
ATOM 722 C CA . ILE A 1 90 ? -16.385 -4.459 6.702 1.00 95.06 90 ILE A CA 1
ATOM 723 C C . ILE A 1 90 ? -17.564 -5.027 5.914 1.00 95.06 90 ILE A C 1
ATOM 725 O O . ILE A 1 90 ? -18.713 -4.619 6.089 1.00 95.06 90 ILE A O 1
ATOM 729 N N . GLU A 1 91 ? -17.271 -5.985 5.041 1.00 94.81 91 GLU A N 1
ATOM 730 C CA . GLU A 1 91 ? -18.289 -6.675 4.260 1.00 94.81 91 GLU A CA 1
ATOM 731 C C . GLU A 1 91 ? -19.218 -7.491 5.173 1.00 94.81 91 GLU A C 1
ATOM 733 O O . GLU A 1 91 ? -18.768 -8.183 6.086 1.00 94.81 91 GLU A O 1
ATOM 738 N N . GLY A 1 92 ? -20.527 -7.403 4.928 1.00 94.44 92 GLY A N 1
ATOM 739 C CA . GLY A 1 92 ? -21.544 -8.137 5.685 1.00 94.44 92 GLY A CA 1
ATOM 740 C C . GLY A 1 92 ? -22.109 -7.414 6.912 1.00 94.44 92 GLY A C 1
ATOM 741 O O . GLY A 1 92 ? -23.052 -7.931 7.506 1.00 94.44 92 GLY A O 1
ATOM 742 N N . LEU A 1 93 ? -21.611 -6.223 7.270 1.00 96.38 93 LEU A N 1
ATOM 743 C CA . LEU A 1 93 ? -22.255 -5.381 8.284 1.00 96.38 93 LEU A CA 1
ATOM 744 C C . LEU A 1 93 ? -23.382 -4.546 7.669 1.00 96.38 93 LEU A C 1
ATOM 746 O O . LEU A 1 93 ? -23.199 -3.881 6.650 1.00 96.38 93 LEU A O 1
ATOM 750 N N . SER A 1 94 ? -24.547 -4.543 8.316 1.00 96.81 94 SER A N 1
ATOM 751 C CA . SER A 1 94 ? -25.619 -3.595 8.011 1.00 96.81 94 SER A CA 1
ATOM 752 C C . SER A 1 94 ? -25.403 -2.261 8.737 1.00 96.81 94 SER A C 1
ATOM 754 O O . SER A 1 94 ? -24.675 -2.189 9.724 1.00 96.81 94 SER A O 1
ATOM 756 N N . GLU A 1 95 ? -26.096 -1.196 8.321 1.00 94.75 95 GLU A N 1
ATOM 757 C CA . GLU A 1 95 ? -26.038 0.106 9.019 1.00 94.75 95 GLU A CA 1
ATOM 758 C C . GLU A 1 95 ? -26.457 0.011 10.499 1.00 94.75 95 GLU A C 1
ATOM 760 O O . GLU A 1 95 ? -25.967 0.766 11.337 1.00 94.75 95 GLU A O 1
ATOM 765 N N . LYS A 1 96 ? -27.332 -0.944 10.849 1.00 96.12 96 LYS A N 1
ATOM 766 C CA . LYS A 1 96 ? -27.713 -1.200 12.246 1.00 96.12 96 LYS A CA 1
ATOM 767 C C . LYS A 1 96 ? -26.557 -1.806 13.039 1.00 96.12 96 LYS A C 1
ATOM 769 O O . LYS A 1 96 ? -26.345 -1.414 14.183 1.00 96.12 96 LYS A O 1
ATOM 774 N N . ASP A 1 97 ? -25.809 -2.720 12.425 1.00 96.50 97 ASP A N 1
ATOM 775 C CA . ASP A 1 97 ? -24.641 -3.342 13.051 1.00 96.50 97 ASP A CA 1
ATOM 776 C C . ASP A 1 97 ? -23.518 -2.318 13.223 1.00 96.50 97 ASP A C 1
ATOM 778 O O . ASP A 1 97 ? -22.890 -2.264 14.277 1.00 96.50 97 ASP A O 1
ATOM 782 N N . VAL A 1 98 ? -23.316 -1.445 12.228 1.00 96.69 98 VAL A N 1
ATOM 783 C CA . VAL A 1 98 ? -22.356 -0.334 12.307 1.00 96.69 98 VAL A CA 1
ATOM 784 C C . VAL A 1 98 ? -22.696 0.603 13.467 1.00 96.69 98 VAL A C 1
ATOM 786 O O . VAL A 1 98 ? -21.810 0.916 14.259 1.00 96.69 98 VAL A O 1
ATOM 789 N N . ALA A 1 99 ? -23.959 1.019 13.604 1.00 95.62 99 ALA A N 1
ATOM 790 C CA . ALA A 1 99 ? -24.389 1.888 14.701 1.00 95.62 99 ALA A CA 1
ATOM 791 C C . ALA A 1 99 ? -24.198 1.223 16.075 1.00 95.62 99 ALA A C 1
ATOM 793 O O . ALA A 1 99 ? -23.635 1.828 16.985 1.00 95.62 99 ALA A O 1
ATOM 794 N N . PHE A 1 100 ? -24.598 -0.044 16.208 1.00 97.06 100 PHE A N 1
ATOM 795 C CA . PHE A 1 100 ? -24.427 -0.800 17.447 1.00 97.06 100 PHE A CA 1
ATOM 796 C C . PHE A 1 100 ? -22.948 -0.954 17.837 1.00 97.06 100 PHE A C 1
ATOM 798 O O . PHE A 1 100 ? -22.577 -0.697 18.981 1.00 97.06 100 PHE A O 1
ATOM 805 N N . LEU A 1 101 ? -22.090 -1.351 16.892 1.00 96.81 101 LEU A N 1
ATOM 806 C CA . LEU A 1 101 ? -20.658 -1.526 17.140 1.00 96.81 101 LEU A CA 1
ATOM 807 C C . LEU A 1 101 ? -19.977 -0.201 17.482 1.00 96.81 101 LEU A C 1
ATOM 809 O O . LEU A 1 101 ? -19.117 -0.167 18.359 1.00 96.81 101 LEU A O 1
ATOM 813 N N . TYR A 1 102 ? -20.379 0.887 16.827 1.00 96.31 102 TYR A N 1
ATOM 814 C CA . TYR A 1 102 ? -19.881 2.219 17.138 1.00 96.31 102 TYR A CA 1
ATOM 815 C C . TYR A 1 102 ? -20.189 2.624 18.589 1.00 96.31 102 TYR A C 1
ATOM 817 O O . TYR A 1 102 ? -19.279 3.038 19.311 1.00 96.31 102 TYR A O 1
ATOM 825 N N . ASP A 1 103 ? -21.425 2.415 19.051 1.00 95.81 103 ASP A N 1
ATOM 826 C CA . ASP A 1 103 ? -21.827 2.706 20.433 1.00 95.81 103 ASP A CA 1
ATOM 827 C C . ASP A 1 103 ? -21.047 1.867 21.458 1.00 95.81 103 ASP A C 1
ATOM 829 O O . ASP A 1 103 ? -20.612 2.384 22.492 1.00 95.81 103 ASP A O 1
ATOM 833 N N . VAL A 1 104 ? -20.832 0.576 21.172 1.00 96.12 104 VAL A N 1
ATOM 834 C CA . VAL A 1 104 ? -20.029 -0.315 22.027 1.00 96.12 104 VAL A CA 1
ATOM 835 C C . VAL A 1 104 ? -18.590 0.192 22.132 1.00 96.12 104 VAL A C 1
ATOM 837 O O . VAL A 1 104 ? -18.069 0.335 23.238 1.00 96.12 104 VAL A O 1
ATOM 840 N N . ILE A 1 105 ? -17.971 0.534 21.000 1.00 94.25 105 ILE A N 1
ATOM 841 C CA . ILE A 1 105 ? -16.594 1.039 20.952 1.00 94.25 105 ILE A CA 1
ATOM 842 C C . ILE A 1 105 ? -16.464 2.346 21.741 1.00 94.25 105 ILE A C 1
ATOM 844 O O . ILE A 1 105 ? -15.544 2.485 22.547 1.00 94.25 105 ILE A O 1
ATOM 848 N N . LEU A 1 106 ? -17.385 3.298 21.563 1.00 92.56 106 LEU A N 1
ATOM 849 C CA . LEU A 1 106 ? -17.361 4.554 22.316 1.00 92.56 106 LEU A CA 1
ATOM 850 C C . LEU A 1 106 ? -17.496 4.331 23.821 1.00 92.56 106 LEU A C 1
ATOM 852 O O . LEU A 1 106 ? -16.810 4.984 24.613 1.00 92.56 106 LEU A O 1
ATOM 856 N N . LYS A 1 107 ? -18.382 3.420 24.229 1.00 92.94 107 LYS A N 1
ATOM 857 C CA . LYS A 1 107 ? -18.584 3.097 25.640 1.00 92.94 107 LYS A CA 1
ATOM 858 C C . LYS A 1 107 ? -17.313 2.526 26.266 1.00 92.94 107 LYS A C 1
ATOM 860 O O . LYS A 1 107 ? -16.941 2.967 27.353 1.00 92.94 107 LYS A O 1
ATOM 865 N N . ASP A 1 108 ? -16.637 1.615 25.574 1.00 91.88 108 ASP A N 1
ATOM 866 C CA . ASP A 1 108 ? -15.395 1.005 26.052 1.00 91.88 108 ASP A CA 1
ATOM 867 C C . ASP A 1 108 ? -14.236 2.005 26.089 1.00 91.88 108 ASP A C 1
ATOM 869 O O . ASP A 1 108 ? -13.484 2.035 27.065 1.00 91.88 108 ASP A O 1
ATOM 873 N N . ILE A 1 109 ? -14.118 2.877 25.081 1.00 89.06 109 ILE A N 1
ATOM 874 C CA . ILE A 1 109 ? -13.127 3.963 25.081 1.00 89.06 109 ILE A CA 1
ATOM 875 C C . ILE A 1 109 ? -13.340 4.855 26.307 1.00 89.06 109 ILE A C 1
ATOM 877 O O . ILE A 1 109 ? -12.415 5.040 27.096 1.00 89.06 109 ILE A O 1
ATOM 881 N N . ASN A 1 110 ? -14.565 5.341 26.519 1.00 87.12 110 ASN A N 1
ATOM 882 C CA . ASN A 1 110 ? -14.884 6.212 27.649 1.00 87.12 110 ASN A CA 1
ATOM 883 C C . ASN A 1 110 ? -14.649 5.520 28.998 1.00 87.12 110 ASN A C 1
ATOM 885 O O . ASN A 1 110 ? -14.094 6.122 29.918 1.00 87.12 110 ASN A O 1
ATOM 889 N N . PHE A 1 111 ? -15.038 4.250 29.126 1.00 83.69 111 PHE A N 1
ATOM 890 C CA . PHE A 1 111 ? -14.825 3.480 30.350 1.00 83.69 111 PHE A CA 1
ATOM 891 C C . PHE A 1 111 ? -13.334 3.310 30.671 1.00 83.69 111 PHE A C 1
ATOM 893 O O . PHE A 1 111 ? -12.920 3.478 31.825 1.00 83.69 111 PHE A O 1
ATOM 900 N N . ASN A 1 112 ? -12.517 3.026 29.656 1.00 79.44 11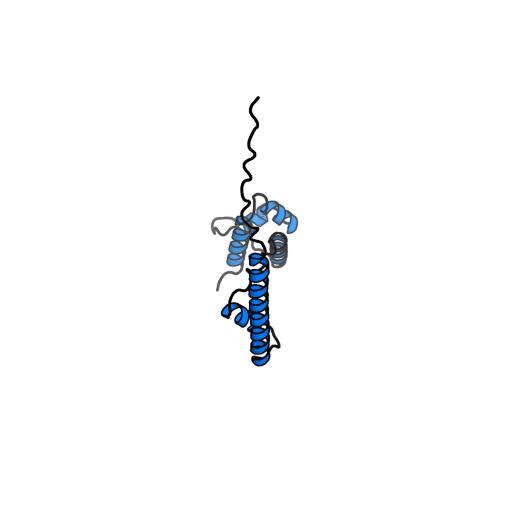2 ASN A N 1
ATOM 901 C CA . ASN A 1 112 ? -11.075 2.872 29.811 1.00 79.44 112 ASN A CA 1
ATOM 902 C C . ASN A 1 112 ? -10.388 4.204 30.132 1.00 79.44 112 ASN A C 1
ATOM 904 O O . ASN A 1 112 ? -9.507 4.230 30.991 1.00 79.44 112 ASN A O 1
ATOM 908 N N . THR A 1 113 ? -10.825 5.314 29.532 1.00 78.00 113 THR A N 1
ATOM 909 C CA . THR A 1 113 ? -10.323 6.655 29.868 1.00 78.00 113 THR A CA 1
ATOM 910 C C . THR A 1 113 ? -10.613 7.011 31.329 1.00 78.00 113 THR A C 1
ATOM 912 O O . THR A 1 113 ? -9.694 7.356 32.069 1.00 78.00 113 THR A O 1
ATOM 915 N N . VAL A 1 114 ? -11.856 6.831 31.792 1.00 67.25 114 VAL A N 1
ATOM 916 C CA . VAL A 1 114 ? -12.254 7.121 33.187 1.00 67.25 114 VAL A CA 1
ATOM 917 C C . VAL A 1 114 ? -11.526 6.220 34.194 1.00 67.25 114 VAL A C 1
ATOM 919 O O . VAL A 1 114 ? -11.183 6.650 35.299 1.00 67.25 114 VAL A O 1
ATOM 922 N N . SER A 1 115 ? -11.270 4.963 33.830 1.00 60.72 115 SER A N 1
ATOM 923 C CA . SER A 1 115 ? -10.524 4.029 34.680 1.00 60.72 115 SER A CA 1
ATOM 924 C C . SER A 1 115 ? -9.041 4.398 34.778 1.00 60.72 115 SER A C 1
ATOM 926 O O . SER A 1 115 ? -8.475 4.333 35.870 1.00 60.72 115 SER A O 1
ATOM 928 N N . GLN A 1 116 ? -8.421 4.856 33.685 1.00 57.03 116 GLN A N 1
ATOM 929 C CA . GLN A 1 116 ? -7.030 5.320 33.701 1.00 57.03 116 GLN A CA 1
ATOM 930 C C . GLN A 1 116 ? -6.837 6.598 34.529 1.00 57.03 116 GLN A C 1
ATOM 932 O O . GLN A 1 116 ? -5.874 6.677 35.293 1.00 57.03 116 GLN A O 1
ATOM 937 N N . GLU A 1 117 ? -7.768 7.556 34.472 1.00 54.19 117 GLU A N 1
ATOM 938 C CA . GLU A 1 117 ? -7.703 8.775 35.295 1.00 54.19 117 GLU A CA 1
ATOM 939 C C . GLU A 1 117 ? -7.744 8.468 36.803 1.00 54.19 117 GLU A C 1
ATOM 941 O O . GLU A 1 117 ? -7.000 9.058 37.591 1.00 54.19 117 GLU A O 1
ATOM 946 N N . ARG A 1 118 ? -8.551 7.484 37.225 1.00 51.00 118 ARG A N 1
ATOM 947 C CA . ARG A 1 118 ? -8.622 7.050 38.633 1.00 51.00 118 ARG A CA 1
ATOM 948 C C . ARG A 1 118 ? -7.362 6.327 39.103 1.00 51.00 118 ARG A C 1
ATOM 950 O O . ARG A 1 118 ? -6.968 6.494 40.256 1.00 51.00 118 ARG A O 1
ATOM 957 N N . SER A 1 119 ? -6.712 5.556 38.232 1.00 50.97 119 SER A N 1
ATOM 958 C CA . SER A 1 119 ? -5.429 4.918 38.549 1.00 50.97 119 SER A CA 1
ATOM 959 C C . SER A 1 119 ? -4.282 5.930 38.655 1.00 50.97 119 SER A C 1
ATOM 961 O O . SER A 1 119 ? -3.359 5.717 39.438 1.00 50.97 119 SER A O 1
ATOM 963 N N . GLN A 1 120 ? -4.346 7.048 37.927 1.00 48.09 120 GLN A N 1
ATOM 964 C CA . GLN A 1 120 ? -3.313 8.087 37.952 1.00 48.09 120 GLN A CA 1
ATOM 965 C C . GLN A 1 120 ? -3.468 9.054 39.142 1.00 48.09 120 GLN A C 1
ATOM 967 O O . GLN A 1 120 ? -2.470 9.492 39.714 1.00 48.09 120 GLN A O 1
ATOM 972 N N . ALA A 1 121 ? -4.701 9.317 39.592 1.00 49.00 121 ALA A N 1
ATOM 973 C CA . ALA A 1 121 ? -4.979 10.152 40.767 1.00 49.00 121 ALA A CA 1
ATOM 974 C C . ALA A 1 121 ? -4.574 9.506 42.112 1.00 49.00 121 ALA A C 1
ATOM 976 O O . ALA A 1 121 ? -4.392 10.210 43.103 1.00 49.00 121 ALA A O 1
ATOM 977 N N . GLY A 1 122 ? -4.394 8.181 42.163 1.00 47.50 122 GLY A N 1
ATOM 978 C CA . GLY A 1 122 ? -3.931 7.462 43.359 1.00 47.50 122 GLY A CA 1
ATOM 979 C C . GLY A 1 122 ? -2.411 7.470 43.577 1.00 47.50 122 GLY A C 1
ATOM 980 O O . GLY A 1 122 ? -1.948 6.991 44.609 1.00 47.50 122 GLY A O 1
ATOM 981 N N . ALA A 1 123 ? -1.629 7.998 42.627 1.00 45.12 123 ALA A N 1
ATOM 982 C CA . ALA A 1 123 ? -0.163 7.970 42.648 1.00 45.12 123 ALA A CA 1
ATOM 983 C C . ALA A 1 123 ? 0.486 9.334 42.954 1.00 45.12 123 ALA A C 1
ATOM 985 O O . ALA A 1 123 ? 1.686 9.510 42.747 1.00 45.12 123 ALA A O 1
ATOM 986 N N . GLN A 1 124 ? -0.271 10.311 43.463 1.00 51.03 124 GLN A N 1
ATOM 987 C CA . GLN A 1 124 ? 0.320 11.500 44.079 1.00 51.03 124 GLN A CA 1
ATOM 988 C C . GLN A 1 124 ? 0.608 11.209 45.553 1.00 51.03 124 GLN A C 1
ATOM 990 O O . GLN A 1 124 ? -0.165 11.537 46.451 1.00 51.03 124 GLN A O 1
ATOM 995 N N . SER A 1 125 ? 1.746 10.549 45.784 1.00 49.44 125 SER A N 1
ATOM 996 C CA . SER A 1 125 ? 2.384 10.461 47.095 1.00 49.44 125 SER A CA 1
ATOM 997 C C . SER A 1 125 ? 2.497 11.853 47.717 1.00 49.44 125 SER A C 1
ATOM 999 O O . SER A 1 125 ? 2.965 12.797 47.079 1.00 49.44 125 SER A O 1
ATOM 1001 N N . ALA A 1 126 ? 2.066 11.958 48.974 1.00 50.44 126 ALA A N 1
ATOM 1002 C CA . ALA A 1 126 ? 2.184 13.151 49.800 1.00 50.44 126 ALA A CA 1
ATOM 1003 C C . ALA A 1 126 ? 3.615 13.734 49.751 1.00 50.44 126 ALA A C 1
ATOM 1005 O O . ALA A 1 126 ? 4.583 12.965 49.777 1.00 50.44 126 ALA A O 1
ATOM 1006 N N . PRO A 1 127 ? 3.787 15.069 49.704 1.00 46.34 127 PRO A N 1
ATOM 1007 C CA . PRO A 1 127 ? 5.111 15.672 49.741 1.00 46.34 127 PRO A CA 1
ATOM 1008 C C . PRO A 1 127 ? 5.790 15.332 51.073 1.00 46.34 127 PRO A C 1
ATOM 1010 O O . PRO A 1 127 ? 5.259 15.607 52.149 1.00 46.34 127 PRO A O 1
ATOM 1013 N N . ALA A 1 128 ? 6.964 14.707 50.989 1.00 47.84 128 ALA A N 1
ATOM 1014 C CA . ALA A 1 128 ? 7.798 14.382 52.135 1.00 47.84 128 ALA A CA 1
ATOM 1015 C C . ALA A 1 128 ? 8.144 15.661 52.915 1.00 47.84 128 ALA A C 1
ATOM 1017 O O . ALA A 1 128 ? 8.851 16.536 52.417 1.00 47.84 128 ALA A O 1
ATOM 1018 N N . THR A 1 129 ? 7.661 15.770 54.152 1.00 54.41 129 THR A N 1
ATOM 1019 C CA . THR A 1 129 ? 8.148 16.760 55.117 1.00 54.41 129 THR A CA 1
ATOM 1020 C C . THR A 1 129 ? 9.623 16.483 55.429 1.00 54.41 129 THR A C 1
ATOM 1022 O O . THR A 1 129 ? 9.930 15.380 55.895 1.00 54.41 129 THR A O 1
ATOM 1025 N N . PRO A 1 130 ? 10.545 17.442 55.227 1.00 49.12 130 PRO A N 1
ATOM 1026 C CA . PRO A 1 130 ? 11.935 17.277 55.628 1.00 49.12 130 PRO A CA 1
ATOM 1027 C C . PRO A 1 130 ? 12.029 17.346 57.158 1.00 49.12 130 PRO A C 1
ATOM 1029 O O . PRO A 1 130 ? 11.745 18.371 57.777 1.00 49.12 130 PRO A O 1
ATOM 1032 N N . ARG A 1 131 ? 12.406 16.228 57.783 1.00 49.38 131 ARG A N 1
ATOM 1033 C CA . ARG A 1 131 ? 12.663 16.138 59.223 1.00 49.38 131 ARG A CA 1
ATOM 1034 C C . ARG A 1 131 ? 14.076 16.662 59.491 1.00 49.38 131 ARG A C 1
ATOM 1036 O O . ARG A 1 131 ? 15.051 15.986 59.193 1.00 49.38 131 ARG A O 1
ATOM 1043 N N . HIS A 1 132 ? 14.177 17.883 60.009 1.00 51.09 132 HIS A N 1
ATOM 1044 C CA . HIS A 1 132 ? 15.438 18.475 60.458 1.00 51.09 132 HIS A CA 1
ATOM 1045 C C . HIS A 1 132 ? 15.873 17.768 61.752 1.00 51.09 132 HIS A C 1
ATOM 1047 O O . HIS A 1 132 ? 15.230 17.931 62.789 1.00 51.09 132 HIS A O 1
ATOM 1053 N N . GLU A 1 133 ? 16.926 16.954 61.704 1.00 47.44 133 GLU A N 1
ATOM 1054 C CA . GLU A 1 133 ? 17.554 16.423 62.916 1.00 47.44 133 GLU A CA 1
ATOM 1055 C C . GLU A 1 133 ? 18.463 17.503 63.519 1.00 47.44 133 GLU A C 1
ATOM 1057 O O . GLU A 1 133 ? 19.304 18.091 62.838 1.00 47.44 133 GLU A O 1
ATOM 1062 N N . SER A 1 134 ? 18.249 17.821 64.795 1.00 53.38 134 SER A N 1
ATOM 1063 C CA . SER A 1 134 ? 19.095 18.738 65.555 1.00 53.38 134 SER A CA 1
ATOM 1064 C C . SER A 1 134 ? 20.350 18.003 66.029 1.00 53.38 134 SER A C 1
ATOM 1066 O O . SER A 1 134 ? 20.264 17.076 66.832 1.00 53.38 134 SER A O 1
ATOM 1068 N N . THR A 1 135 ? 21.519 18.427 65.552 1.00 54.28 135 THR A N 1
ATOM 1069 C CA . THR A 1 135 ? 22.829 17.973 66.038 1.00 54.28 135 THR A CA 1
ATOM 1070 C C . THR A 1 135 ? 23.025 18.392 67.502 1.00 54.28 135 THR A C 1
ATOM 1072 O O . THR A 1 135 ? 22.851 19.576 67.804 1.00 54.28 135 THR A O 1
ATOM 1075 N N . PRO A 1 136 ? 23.418 17.498 68.429 1.00 57.28 136 PRO A N 1
ATOM 1076 C CA . PRO A 1 136 ? 23.818 17.915 69.764 1.00 57.28 136 PRO A CA 1
ATOM 1077 C C . PRO A 1 136 ? 25.276 18.398 69.740 1.00 57.28 136 PRO A C 1
ATOM 1079 O O . PRO A 1 136 ? 26.169 17.709 69.248 1.00 57.28 136 PRO A O 1
ATOM 1082 N N . SER A 1 137 ? 25.502 19.599 70.271 1.00 50.78 137 SER A N 1
ATOM 1083 C CA . SER A 1 137 ? 26.831 20.180 70.486 1.00 50.78 137 SER A CA 1
ATOM 1084 C C . SER A 1 137 ? 27.532 19.465 71.645 1.00 50.78 137 SER A C 1
ATOM 1086 O O . SER A 1 137 ? 26.913 19.240 72.688 1.00 50.78 137 SER A O 1
ATOM 1088 N N . ARG A 1 138 ? 28.818 19.150 71.484 1.00 47.28 138 ARG A N 1
ATOM 1089 C CA . ARG A 1 138 ? 29.734 18.823 72.582 1.00 47.28 138 ARG A CA 1
ATOM 1090 C C . ARG A 1 138 ? 30.917 19.775 72.541 1.00 47.28 138 ARG A C 1
ATOM 1092 O O . ARG A 1 138 ? 31.297 20.152 71.411 1.00 47.28 138 ARG A O 1
#

Secondary structure (DSSP, 8-state):
---HHHHHHHHHHHHHHSS-TTHHHHHHHHHTS-HHHHHHHH---TTS---PPPHHHHHHHHHHHHHHS---PPPPP-HHHHHHHHHHTSTT--HHHHHHHHHHHHHHHHHHHHHHHHHHHTT-PPP-----PPPPP-

pLDDT: mean 81.18, std 16.64, range [45.12, 97.06]

Sequence (138 aa):
MSDPQHDLRIWLQQELAKRPHGTKKKLAEFVGVRPDAITRSANTDPNKETRAIDAHEIKLMREFFSQDEPATEPPPIRGEVEILATLRRIEGLSEKDVAFLYDVILKDINFNTVSQERSQAGAQSAPATPRHESTPSR

Radius of gyration: 29.45 Å; chains: 1; bounding box: 57×34×96 Å